Protein AF-A0A6L4A8F1-F1 (afdb_monomer_lite)

Secondary structure (DSSP, 8-state):
--HHHHHHHHHHHHHHHTTT--HHHHHHT-GGGHHHHHHHHHHHHHHHHHS-GGGSPPHHHHHHHHHHHHHHHS----------TTHHHHHHHHHHHHHHHHHHHTTS----------------------PPP-PPPP------------PPP-----PPP-----------

Sequence (172 aa):
MNPVDLEIQLEACLRRLAKGATLEECLAAYPHNRAALEPLLRTALELSAAVPPSSLPTPEQIARMQTKVINGLAPQSKILRFPNRTVMRFGLMAAGMMLILGGYVVLTGGQDDPDQHGEAAISTATHATTEGVTSPAPTIVAIVPTQTATAIPSATATLRPSEAASPVPSVT

Radius of gyration: 41.49 Å; chains: 1; bounding box: 110×86×72 Å

Foldseek 3Di:
DDPVVLVVLLVVLVVVVVVVDDPVRSCVVPVPCNVVNVVVVVVVVVVVVVDPPVPDDDPVRVVVVVVCVVVVPPPPPPVVCPVCPPVVVVVVVVVVVCCVVVVVPVVDDDDDDDDDDDDDDDDDDDDDDDDDDDDDDDDDDDDDDDDDDDDDDDDDDDDDDDDDDDDDDDDD

Structure (mmCIF, N/CA/C/O backbone):
data_AF-A0A6L4A8F1-F1
#
_entry.id   AF-A0A6L4A8F1-F1
#
loop_
_atom_site.group_PDB
_atom_site.id
_atom_site.type_symbol
_atom_site.label_atom_id
_atom_site.label_alt_id
_atom_site.label_comp_id
_atom_site.label_asym_id
_atom_site.label_entity_id
_atom_site.label_seq_id
_atom_site.pdbx_PDB_ins_code
_atom_site.Cartn_x
_atom_site.Cartn_y
_atom_site.Cartn_z
_atom_site.occupancy
_atom_site.B_iso_or_equiv
_atom_site.auth_seq_id
_atom_site.auth_comp_id
_atom_site.auth_asym_id
_atom_site.auth_atom_id
_atom_site.pdbx_PDB_model_num
ATOM 1 N N . MET A 1 1 ? 18.987 -2.943 -12.438 1.00 63.56 1 MET A N 1
ATOM 2 C CA . MET A 1 1 ? 17.578 -2.728 -12.050 1.00 63.56 1 MET A CA 1
ATOM 3 C C . MET A 1 1 ? 17.595 -1.848 -10.814 1.00 63.56 1 MET A C 1
ATOM 5 O O . MET A 1 1 ? 18.149 -2.299 -9.818 1.00 63.56 1 MET A O 1
ATOM 9 N N . ASN A 1 2 ? 17.110 -0.605 -10.870 1.00 85.00 2 ASN A N 1
ATOM 10 C CA . ASN A 1 2 ? 17.091 0.226 -9.664 1.00 85.00 2 ASN A CA 1
ATOM 11 C C . ASN A 1 2 ? 15.909 -0.192 -8.780 1.00 85.00 2 ASN A C 1
ATOM 13 O O . ASN A 1 2 ? 14.799 -0.329 -9.298 1.00 85.00 2 ASN A O 1
ATOM 17 N N . PRO A 1 3 ? 16.111 -0.373 -7.466 1.00 85.25 3 PRO A N 1
ATOM 18 C CA . PRO A 1 3 ? 15.030 -0.744 -6.553 1.00 85.25 3 PRO A CA 1
ATOM 19 C C . PRO A 1 3 ? 13.934 0.331 -6.491 1.00 85.25 3 PRO A C 1
ATOM 21 O O . PRO A 1 3 ? 12.753 0.003 -6.444 1.00 85.25 3 PRO A O 1
ATOM 24 N N . VAL A 1 4 ? 14.320 1.605 -6.606 1.00 91.31 4 VAL A N 1
ATOM 25 C CA . VAL A 1 4 ? 13.405 2.758 -6.574 1.00 91.31 4 VAL A CA 1
ATOM 26 C C . VAL A 1 4 ? 12.406 2.734 -7.739 1.00 91.31 4 VAL A C 1
ATOM 28 O O . VAL A 1 4 ? 11.226 3.024 -7.554 1.00 91.31 4 VAL A O 1
ATOM 31 N N . ASP A 1 5 ? 12.842 2.325 -8.936 1.00 94.31 5 ASP A N 1
ATOM 32 C CA . ASP A 1 5 ? 11.966 2.262 -10.113 1.00 94.31 5 ASP A CA 1
ATOM 33 C C . ASP A 1 5 ? 10.876 1.190 -9.952 1.00 94.31 5 ASP A C 1
ATOM 35 O O . ASP A 1 5 ? 9.748 1.373 -10.413 1.00 94.31 5 ASP A O 1
ATOM 39 N N . LEU A 1 6 ? 11.193 0.072 -9.288 1.00 95.44 6 LEU A N 1
ATOM 40 C CA . LEU A 1 6 ? 10.240 -1.012 -9.047 1.00 95.44 6 LEU A CA 1
ATOM 41 C C . LEU A 1 6 ? 9.131 -0.577 -8.082 1.00 95.44 6 LEU A C 1
ATOM 43 O O . LEU A 1 6 ? 7.960 -0.852 -8.339 1.00 95.44 6 LEU A O 1
ATOM 47 N N . GLU A 1 7 ? 9.488 0.120 -7.001 1.00 95.25 7 GLU A N 1
ATOM 48 C CA . GLU A 1 7 ? 8.536 0.612 -5.998 1.00 95.25 7 GLU A CA 1
ATOM 49 C C . GLU A 1 7 ? 7.546 1.616 -6.600 1.00 95.25 7 GLU A C 1
ATOM 51 O O . GLU A 1 7 ? 6.335 1.479 -6.416 1.00 95.25 7 GLU A O 1
ATOM 56 N N . ILE A 1 8 ? 8.039 2.567 -7.402 1.00 96.69 8 ILE A N 1
ATOM 57 C CA . ILE A 1 8 ? 7.196 3.560 -8.086 1.00 96.69 8 ILE A CA 1
ATOM 58 C C . ILE A 1 8 ? 6.208 2.872 -9.041 1.00 96.69 8 ILE A C 1
ATOM 60 O O . ILE A 1 8 ? 5.030 3.236 -9.102 1.00 96.69 8 ILE A O 1
ATOM 64 N N . GLN A 1 9 ? 6.662 1.860 -9.786 1.00 96.81 9 GLN A N 1
ATOM 65 C CA . GLN A 1 9 ? 5.806 1.110 -10.711 1.00 96.81 9 GLN A CA 1
ATOM 66 C C . GLN A 1 9 ? 4.777 0.243 -9.985 1.00 96.81 9 GLN A C 1
ATOM 68 O O . GLN A 1 9 ? 3.626 0.169 -10.423 1.00 96.81 9 GLN A O 1
ATOM 73 N N . LEU A 1 10 ? 5.163 -0.379 -8.868 1.00 97.12 10 LEU A N 1
ATOM 74 C CA . LEU A 1 10 ? 4.257 -1.137 -8.011 1.00 97.12 10 LEU A CA 1
ATOM 75 C C . LEU A 1 10 ? 3.142 -0.233 -7.479 1.00 97.12 10 LEU A C 1
ATOM 77 O O . LEU A 1 10 ? 1.964 -0.564 -7.614 1.00 97.12 10 LEU A O 1
ATOM 81 N N . GLU A 1 11 ? 3.494 0.935 -6.940 1.00 97.06 11 GLU A N 1
ATOM 82 C CA . GLU A 1 11 ? 2.518 1.896 -6.431 1.00 97.06 11 GLU A CA 1
ATOM 83 C C . GLU A 1 11 ? 1.575 2.388 -7.541 1.00 97.06 11 GLU A C 1
ATOM 85 O O . GLU A 1 11 ? 0.353 2.435 -7.360 1.00 97.06 11 GLU A O 1
ATOM 90 N N . ALA A 1 12 ? 2.116 2.697 -8.723 1.00 97.62 12 ALA A N 1
ATOM 91 C CA . ALA A 1 12 ? 1.316 3.085 -9.880 1.00 97.62 12 ALA A CA 1
ATOM 92 C C . ALA A 1 12 ? 0.329 1.980 -10.302 1.00 97.62 12 ALA A C 1
ATOM 94 O O . ALA A 1 12 ? -0.836 2.281 -10.587 1.00 97.62 12 ALA A O 1
ATOM 95 N N . CYS A 1 13 ? 0.758 0.712 -10.297 1.00 97.88 13 CYS A N 1
ATOM 96 C CA . CYS A 1 13 ? -0.102 -0.437 -10.587 1.00 97.88 13 CYS A CA 1
ATOM 97 C C . CYS A 1 13 ? -1.208 -0.605 -9.538 1.00 97.88 13 CYS A C 1
ATOM 99 O O . CYS A 1 13 ? -2.374 -0.750 -9.903 1.00 97.88 13 CYS A O 1
ATOM 101 N N . LEU A 1 14 ? -0.881 -0.517 -8.244 1.00 96.81 14 LEU A N 1
ATOM 102 C CA . LEU A 1 14 ? -1.861 -0.621 -7.157 1.00 96.81 14 LEU A CA 1
ATOM 103 C C . LEU A 1 14 ? -2.933 0.477 -7.247 1.00 96.81 14 LEU A C 1
ATOM 105 O O . LEU A 1 14 ? -4.122 0.191 -7.104 1.00 96.81 14 LEU A O 1
ATOM 109 N N . ARG A 1 15 ? -2.551 1.722 -7.573 1.00 96.94 15 ARG A N 1
ATOM 110 C CA . ARG A 1 15 ? -3.519 2.815 -7.790 1.00 96.94 15 ARG A CA 1
ATOM 111 C C . ARG A 1 15 ? -4.444 2.569 -8.983 1.00 96.94 15 ARG A C 1
ATOM 113 O O . ARG A 1 15 ? -5.580 3.035 -8.960 1.00 96.94 15 ARG A O 1
ATOM 120 N N . ARG A 1 16 ? -3.975 1.901 -10.041 1.00 97.12 16 ARG A N 1
ATOM 121 C CA . ARG A 1 16 ? -4.805 1.548 -11.207 1.00 97.12 16 ARG A CA 1
ATOM 122 C C . ARG A 1 16 ? -5.750 0.392 -10.890 1.00 97.12 16 ARG A C 1
ATOM 124 O O . ARG A 1 16 ? -6.930 0.498 -11.207 1.00 97.12 16 ARG A O 1
ATOM 131 N N . LEU A 1 17 ? -5.268 -0.646 -10.207 1.00 96.81 17 LEU A N 1
ATOM 132 C CA . LEU A 1 17 ? -6.102 -1.753 -9.722 1.00 96.81 17 LEU A CA 1
ATOM 133 C C . LEU A 1 17 ? -7.236 -1.236 -8.823 1.00 96.81 17 LEU A C 1
ATOM 135 O O . LEU A 1 17 ? -8.391 -1.601 -9.014 1.00 96.81 17 LEU A O 1
ATOM 139 N N . ALA A 1 18 ? -6.941 -0.288 -7.927 1.00 94.12 18 ALA A N 1
ATOM 140 C CA . ALA A 1 18 ? -7.953 0.369 -7.094 1.00 94.12 18 ALA A CA 1
ATOM 141 C C . ALA A 1 18 ? -9.007 1.164 -7.897 1.00 94.12 18 ALA A C 1
ATOM 143 O O . ALA A 1 18 ? -10.102 1.410 -7.399 1.00 94.12 18 ALA A O 1
ATOM 144 N N . LYS A 1 19 ? -8.695 1.564 -9.138 1.00 96.94 19 LYS A N 1
ATOM 145 C CA . LYS A 1 19 ? -9.625 2.216 -10.078 1.00 96.94 19 LYS A CA 1
ATOM 146 C C . LYS A 1 19 ? -10.375 1.222 -10.977 1.00 96.94 19 LYS A C 1
ATOM 148 O O . LYS A 1 19 ? -11.150 1.662 -11.820 1.00 96.94 19 LYS A O 1
ATOM 153 N N . GLY A 1 20 ? -10.151 -0.083 -10.814 1.00 96.94 20 GLY A N 1
ATOM 154 C CA . GLY A 1 20 ? -10.794 -1.140 -11.597 1.00 96.94 20 GLY A CA 1
ATOM 155 C C . GLY A 1 20 ? -10.002 -1.632 -12.812 1.00 96.94 20 GLY A C 1
ATOM 156 O O . GLY A 1 20 ? -10.562 -2.368 -13.619 1.00 96.94 20 GLY A O 1
ATOM 157 N N . ALA A 1 21 ? -8.727 -1.253 -12.962 1.00 97.75 21 ALA A N 1
ATOM 158 C CA . ALA A 1 21 ? -7.858 -1.868 -13.970 1.00 97.75 21 ALA A CA 1
ATOM 159 C C . ALA A 1 21 ? -7.598 -3.349 -13.648 1.00 97.75 21 ALA A C 1
ATOM 161 O O . ALA A 1 21 ? -7.687 -3.762 -12.489 1.00 97.75 21 ALA A O 1
ATOM 162 N N . THR A 1 22 ? -7.228 -4.139 -14.656 1.00 97.81 22 THR A N 1
ATOM 163 C CA . THR A 1 22 ? -6.839 -5.544 -14.461 1.00 97.81 22 THR A CA 1
ATOM 164 C C . THR A 1 22 ? -5.342 -5.691 -14.190 1.00 97.81 22 THR A C 1
ATOM 166 O O . THR A 1 22 ? -4.532 -4.804 -14.487 1.00 97.81 22 THR A O 1
ATOM 169 N N . LEU A 1 23 ? -4.952 -6.834 -13.617 1.00 97.56 23 LEU A N 1
ATOM 170 C CA . LEU A 1 23 ? -3.549 -7.161 -13.359 1.00 97.56 23 LEU A CA 1
ATOM 171 C C . LEU A 1 23 ? -2.741 -7.174 -14.665 1.00 97.56 23 LEU A C 1
ATOM 173 O O . LEU A 1 23 ? -1.642 -6.625 -14.731 1.00 97.56 23 LEU A O 1
ATOM 177 N N . GLU A 1 24 ? -3.305 -7.756 -15.718 1.00 97.94 24 GLU A N 1
ATOM 178 C CA . GLU A 1 24 ? -2.688 -7.887 -17.034 1.00 97.94 24 GLU A CA 1
ATOM 179 C C . GLU A 1 24 ? -2.475 -6.527 -17.700 1.00 97.94 24 GLU A C 1
ATOM 181 O O . GLU A 1 24 ? -1.421 -6.308 -18.297 1.00 97.94 24 GLU A O 1
ATOM 186 N N . GLU A 1 25 ? -3.431 -5.605 -17.562 1.00 97.69 25 GLU A N 1
ATOM 187 C CA . GLU A 1 25 ? -3.335 -4.238 -18.082 1.00 97.69 25 GLU A CA 1
ATOM 188 C C . GLU A 1 25 ? -2.225 -3.445 -17.376 1.00 97.69 25 GLU A C 1
ATOM 190 O O . GLU A 1 25 ? -1.434 -2.750 -18.019 1.00 97.69 25 GLU A O 1
ATOM 195 N N . CYS A 1 26 ? -2.095 -3.609 -16.056 1.00 97.19 26 CYS A N 1
ATOM 196 C CA . CYS A 1 26 ? -0.987 -3.043 -15.290 1.00 97.19 26 CYS A CA 1
ATOM 197 C C . CYS A 1 26 ? 0.370 -3.617 -15.726 1.00 97.19 26 CYS A C 1
ATOM 199 O O . CYS A 1 26 ? 1.307 -2.859 -15.976 1.00 97.19 26 CYS A O 1
ATOM 201 N N . LEU A 1 27 ? 0.481 -4.940 -15.872 1.00 97.62 27 LEU A N 1
ATOM 202 C CA . LEU A 1 27 ? 1.728 -5.592 -16.284 1.00 97.62 27 LEU A CA 1
ATOM 203 C C . LEU A 1 27 ? 2.103 -5.300 -17.745 1.00 97.62 27 LEU A C 1
ATOM 205 O O . LEU A 1 27 ? 3.288 -5.288 -18.078 1.00 97.62 27 LEU A O 1
ATOM 209 N N . ALA A 1 28 ? 1.126 -5.040 -18.617 1.00 97.81 28 ALA A N 1
ATOM 210 C CA . ALA A 1 28 ? 1.369 -4.624 -19.998 1.00 97.81 28 ALA A CA 1
ATOM 211 C C . ALA A 1 28 ? 2.042 -3.243 -20.086 1.00 97.81 28 ALA A C 1
ATOM 213 O O . ALA A 1 28 ? 2.812 -2.999 -21.014 1.00 97.81 28 ALA A O 1
ATOM 214 N N . ALA A 1 29 ? 1.810 -2.361 -19.107 1.00 97.00 29 ALA A N 1
ATOM 215 C CA . ALA A 1 29 ? 2.458 -1.051 -19.043 1.00 97.00 29 ALA A CA 1
ATOM 216 C C . ALA A 1 29 ? 3.946 -1.119 -18.642 1.00 97.00 29 ALA A C 1
ATOM 218 O O . ALA A 1 29 ? 4.689 -0.178 -18.916 1.00 97.00 29 ALA A O 1
ATOM 219 N N . TYR A 1 30 ? 4.390 -2.222 -18.025 1.00 96.69 30 TYR A N 1
ATOM 220 C CA . TYR A 1 30 ? 5.753 -2.390 -17.505 1.00 96.69 30 TYR A CA 1
ATOM 221 C C . TYR A 1 30 ? 6.364 -3.747 -17.906 1.00 96.69 30 TYR A C 1
ATOM 223 O O . TYR A 1 30 ? 6.691 -4.566 -17.041 1.00 96.69 30 TYR A O 1
ATOM 231 N N . PRO A 1 31 ? 6.573 -4.009 -19.213 1.00 95.69 31 PRO A N 1
ATOM 232 C CA . PRO A 1 31 ? 6.998 -5.324 -19.700 1.00 95.69 31 PRO A CA 1
ATOM 233 C C . PRO A 1 31 ? 8.370 -5.751 -19.161 1.00 95.69 31 PRO A C 1
ATOM 235 O O . PRO A 1 31 ? 8.570 -6.925 -18.862 1.00 95.69 31 PRO A O 1
ATOM 238 N N . HIS A 1 32 ? 9.294 -4.804 -18.967 1.00 95.94 32 HIS A N 1
ATOM 239 C CA . HIS A 1 32 ? 10.634 -5.087 -18.442 1.00 95.94 32 HIS A CA 1
ATOM 240 C C . HIS A 1 32 ? 10.599 -5.594 -16.986 1.00 95.94 32 HIS A C 1
ATOM 242 O O . HIS A 1 32 ? 11.432 -6.407 -16.586 1.00 95.94 32 HIS A O 1
ATOM 248 N N . ASN A 1 33 ? 9.625 -5.150 -16.188 1.00 96.00 33 ASN A N 1
ATOM 249 C CA . ASN A 1 33 ? 9.560 -5.445 -14.754 1.00 96.00 33 ASN A CA 1
ATOM 250 C C . ASN A 1 33 ? 8.467 -6.459 -14.407 1.00 96.00 33 ASN A C 1
ATOM 252 O O . ASN A 1 33 ? 8.240 -6.743 -13.231 1.00 96.00 33 ASN A O 1
ATOM 256 N N . ARG A 1 34 ? 7.822 -7.052 -15.419 1.00 96.62 34 ARG A N 1
ATOM 257 C CA . ARG A 1 34 ? 6.697 -7.977 -15.258 1.00 96.62 34 ARG A CA 1
ATOM 258 C C . ARG A 1 34 ? 7.010 -9.133 -14.309 1.00 96.62 34 ARG A C 1
ATOM 260 O O . ARG A 1 34 ? 6.249 -9.369 -13.381 1.00 96.62 34 ARG A O 1
ATOM 267 N N . ALA A 1 35 ? 8.152 -9.794 -14.503 1.00 97.06 35 ALA A N 1
ATOM 268 C CA . ALA A 1 35 ? 8.557 -10.943 -13.690 1.00 97.06 35 ALA A CA 1
ATOM 269 C C . ALA A 1 35 ? 8.740 -10.600 -12.199 1.00 97.06 35 ALA A C 1
ATOM 271 O O . ALA A 1 35 ? 8.528 -11.454 -11.343 1.00 97.06 35 ALA A O 1
ATOM 272 N N . ALA A 1 36 ? 9.115 -9.355 -11.886 1.00 96.44 36 ALA A N 1
ATOM 273 C CA . ALA A 1 36 ? 9.276 -8.886 -10.512 1.00 96.44 36 ALA A CA 1
ATOM 274 C C . ALA A 1 36 ? 7.957 -8.360 -9.915 1.00 96.44 36 ALA A C 1
ATOM 276 O O . ALA A 1 36 ? 7.676 -8.595 -8.743 1.00 96.44 36 ALA A O 1
ATOM 277 N N . LEU A 1 37 ? 7.138 -7.663 -10.711 1.00 97.31 37 LEU A N 1
ATOM 278 C CA . LEU A 1 37 ? 5.882 -7.054 -10.260 1.00 97.31 37 LEU A CA 1
ATOM 279 C C . LEU A 1 37 ? 4.749 -8.066 -10.079 1.00 97.31 37 LEU A C 1
ATOM 281 O O . LEU A 1 37 ? 3.944 -7.913 -9.165 1.00 97.31 37 LEU A O 1
ATOM 285 N N . GLU A 1 38 ? 4.673 -9.093 -10.924 1.00 97.75 38 GLU A N 1
ATOM 286 C CA . GLU A 1 38 ? 3.595 -10.086 -10.901 1.00 97.75 38 GLU A CA 1
ATOM 287 C C . GLU A 1 38 ? 3.397 -10.762 -9.527 1.00 97.75 38 GLU A C 1
ATOM 289 O O . GLU A 1 38 ? 2.277 -10.703 -9.010 1.00 97.75 38 GLU A O 1
ATOM 294 N N . PRO A 1 39 ? 4.427 -11.345 -8.873 1.00 97.81 39 PRO A N 1
ATOM 295 C CA . PRO A 1 39 ? 4.241 -11.982 -7.566 1.00 97.81 39 PRO A CA 1
ATOM 296 C C . PRO A 1 39 ? 3.866 -10.980 -6.466 1.00 97.81 39 PRO A C 1
ATOM 298 O O . PRO A 1 39 ? 3.054 -11.298 -5.595 1.00 97.81 39 PRO A O 1
ATOM 301 N N . LEU A 1 40 ? 4.407 -9.758 -6.518 1.00 97.44 40 LEU A N 1
ATOM 302 C CA . LEU A 1 40 ? 4.095 -8.705 -5.549 1.00 97.44 40 LEU A CA 1
ATOM 303 C C . LEU A 1 40 ? 2.632 -8.269 -5.662 1.00 97.44 40 LEU A C 1
ATOM 305 O O . LEU A 1 40 ? 1.930 -8.183 -4.655 1.00 97.44 40 LEU A O 1
ATOM 309 N N . LEU A 1 41 ? 2.153 -8.050 -6.887 1.00 97.38 41 LEU A N 1
ATOM 310 C CA . LEU A 1 41 ? 0.770 -7.658 -7.142 1.00 97.38 41 LEU A CA 1
ATOM 311 C C . LEU A 1 41 ? -0.212 -8.778 -6.792 1.00 97.38 41 LEU A C 1
ATOM 313 O O . LEU A 1 41 ? -1.250 -8.502 -6.197 1.00 97.38 41 LEU A O 1
ATOM 317 N N . ARG A 1 42 ? 0.120 -10.039 -7.093 1.00 97.62 42 ARG A N 1
ATOM 318 C CA . ARG A 1 42 ? -0.708 -11.193 -6.712 1.00 97.62 42 ARG A CA 1
ATOM 319 C C . ARG A 1 42 ? -0.853 -11.305 -5.195 1.00 97.62 42 ARG A C 1
ATOM 321 O O . ARG A 1 42 ? -1.967 -11.425 -4.702 1.00 97.62 42 ARG A O 1
ATOM 328 N N . THR A 1 43 ? 0.254 -11.164 -4.468 1.00 97.25 43 THR A N 1
ATOM 329 C CA . THR A 1 43 ? 0.258 -11.176 -2.997 1.00 97.25 43 THR A CA 1
ATOM 330 C C . THR A 1 43 ? -0.565 -10.020 -2.428 1.00 97.25 43 THR A C 1
ATOM 332 O O . THR A 1 43 ? -1.350 -10.208 -1.502 1.00 97.25 43 THR A O 1
ATOM 335 N N . ALA A 1 44 ? -0.430 -8.819 -3.000 1.00 95.19 44 ALA A N 1
ATOM 336 C CA . ALA A 1 44 ? -1.222 -7.663 -2.592 1.00 95.19 44 ALA A CA 1
ATOM 337 C C . ALA A 1 44 ? -2.727 -7.879 -2.834 1.00 95.19 44 ALA A C 1
ATOM 339 O O . ALA A 1 44 ? -3.536 -7.520 -1.980 1.00 95.19 44 ALA A O 1
ATOM 340 N N . LEU A 1 45 ? -3.104 -8.496 -3.960 1.00 95.00 45 LEU A N 1
ATOM 341 C CA . LEU A 1 45 ? -4.494 -8.832 -4.272 1.00 95.00 45 LEU A CA 1
ATOM 342 C C . LEU A 1 45 ? -5.056 -9.889 -3.315 1.00 95.00 45 LEU A C 1
ATOM 344 O O . LEU A 1 45 ? -6.140 -9.690 -2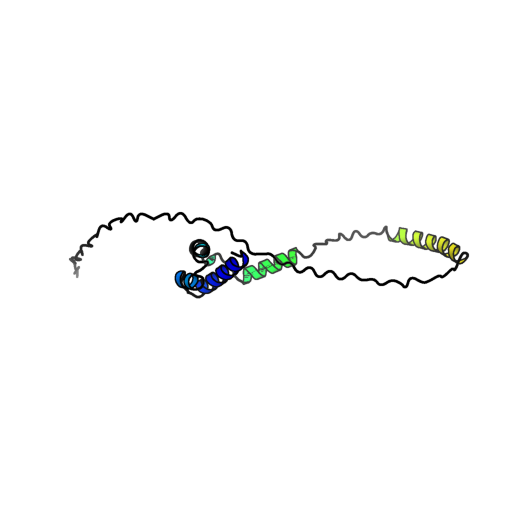.771 1.00 95.00 45 LEU A O 1
ATOM 348 N N . GLU A 1 46 ? -4.313 -10.963 -3.050 1.00 96.00 46 GLU A N 1
ATOM 349 C CA . GLU A 1 46 ? -4.697 -11.991 -2.074 1.00 96.00 46 GLU A CA 1
ATOM 350 C C . GLU A 1 46 ? -4.886 -11.394 -0.675 1.00 96.00 46 GLU A C 1
ATOM 352 O O . GLU A 1 46 ? -5.899 -11.647 -0.022 1.00 96.00 46 GLU A O 1
ATOM 357 N N . LEU A 1 47 ? -3.965 -10.528 -0.242 1.00 94.12 47 LEU A N 1
ATOM 358 C CA . LEU A 1 47 ? -4.076 -9.828 1.035 1.00 94.12 47 LEU A CA 1
ATOM 359 C C . LEU A 1 47 ? -5.289 -8.890 1.062 1.00 94.12 47 LEU A C 1
ATOM 361 O O . LEU A 1 47 ? -6.015 -8.854 2.052 1.00 94.12 47 LEU A O 1
ATOM 365 N N . SER A 1 48 ? -5.548 -8.163 -0.027 1.00 90.44 48 SER A N 1
ATOM 366 C CA . SER A 1 48 ? -6.709 -7.271 -0.126 1.00 90.44 48 SER A CA 1
ATOM 367 C C . SER A 1 48 ? -8.042 -8.023 -0.106 1.00 90.44 48 SER A C 1
ATOM 369 O O . SER A 1 48 ? -9.018 -7.510 0.429 1.00 90.44 48 SER A O 1
ATOM 371 N N . ALA A 1 49 ? -8.078 -9.247 -0.640 1.00 90.44 49 ALA A N 1
ATOM 372 C CA . ALA A 1 49 ? -9.254 -10.107 -0.601 1.00 90.44 49 ALA A CA 1
ATOM 373 C C . ALA A 1 49 ? -9.458 -10.744 0.784 1.00 90.44 49 ALA A C 1
ATOM 375 O O . ALA A 1 49 ? -10.594 -10.965 1.200 1.00 90.44 49 ALA A O 1
ATOM 376 N N . ALA A 1 50 ? -8.369 -11.031 1.503 1.00 92.50 50 ALA A N 1
ATOM 377 C CA . ALA A 1 50 ? -8.411 -11.594 2.850 1.00 92.50 50 ALA A CA 1
ATOM 378 C C . ALA A 1 50 ? -8.793 -10.562 3.925 1.00 92.50 50 ALA A C 1
ATOM 380 O O . ALA A 1 50 ? -9.372 -10.926 4.950 1.00 92.50 50 ALA A O 1
ATOM 381 N N . VAL A 1 51 ? -8.469 -9.282 3.716 1.00 89.81 51 VAL A N 1
ATOM 382 C CA . VAL A 1 51 ? -8.783 -8.203 4.658 1.00 89.81 51 VAL A CA 1
ATOM 383 C C . VAL A 1 51 ? -10.190 -7.667 4.371 1.00 89.81 51 VAL A C 1
ATOM 385 O O . VAL A 1 51 ? -10.409 -7.044 3.332 1.00 89.81 51 VAL A O 1
ATOM 388 N N . PRO A 1 52 ? -11.167 -7.861 5.274 1.00 81.81 52 PRO A N 1
ATOM 389 C CA . PRO A 1 52 ? -12.505 -7.334 5.063 1.00 81.81 52 PRO A CA 1
ATOM 390 C C . PRO A 1 52 ? -12.474 -5.795 5.039 1.00 81.81 52 PRO A C 1
ATOM 392 O O . PRO A 1 52 ? -11.797 -5.175 5.861 1.00 81.81 52 PRO A O 1
ATOM 395 N N . PRO A 1 53 ? -13.261 -5.136 4.171 1.00 73.94 53 PRO A N 1
ATOM 396 C CA . PRO A 1 53 ? -13.271 -3.673 4.069 1.00 73.94 53 PRO A CA 1
ATOM 397 C C . PRO A 1 53 ? -13.692 -2.980 5.378 1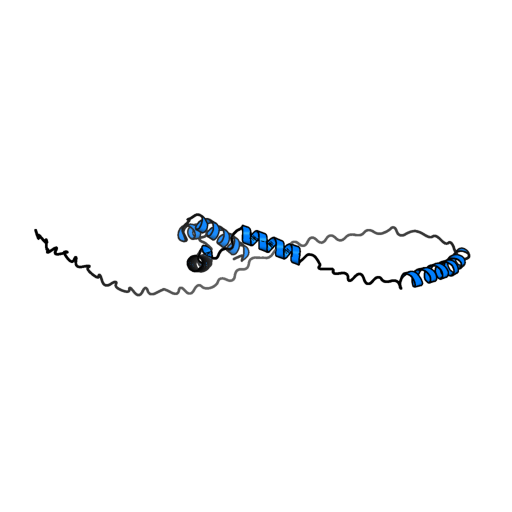.00 73.94 53 PRO A C 1
ATOM 399 O O . PRO A 1 53 ? -13.388 -1.810 5.592 1.00 73.94 53 PRO A O 1
ATOM 402 N N . SER A 1 54 ? -14.353 -3.704 6.285 1.00 72.75 54 SER A N 1
ATOM 403 C CA . SER A 1 54 ? -14.791 -3.215 7.592 1.00 72.75 54 SER A CA 1
ATOM 404 C C . SER A 1 54 ? -13.676 -3.070 8.633 1.00 72.75 54 SER A C 1
ATOM 406 O O . SER A 1 54 ? -13.934 -2.507 9.694 1.00 72.75 54 SER A O 1
ATOM 408 N N . SER A 1 55 ? -12.464 -3.582 8.387 1.00 73.75 55 SER A N 1
ATOM 409 C CA . SER A 1 55 ? -11.338 -3.435 9.324 1.00 73.75 55 SER A CA 1
ATOM 410 C C . SER A 1 55 ? -10.477 -2.199 9.067 1.00 73.75 55 SER A C 1
ATOM 412 O O . SER A 1 55 ? -9.548 -1.940 9.832 1.00 73.75 55 SER A O 1
ATOM 414 N N . LEU A 1 56 ? -10.757 -1.430 8.010 1.00 79.44 56 LEU A N 1
ATOM 415 C CA . LEU A 1 56 ? -10.079 -0.158 7.791 1.00 79.44 56 LEU A CA 1
ATOM 416 C C . LEU A 1 56 ? -10.615 0.881 8.787 1.00 79.44 56 LEU A C 1
ATOM 418 O O . LEU A 1 56 ? -11.831 1.082 8.863 1.00 79.44 56 LEU A O 1
ATOM 422 N N .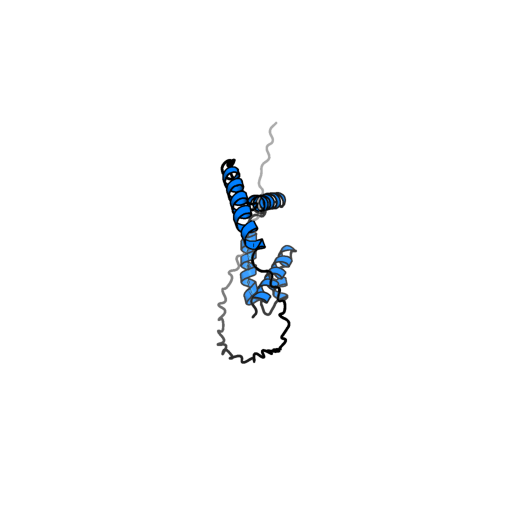 PRO A 1 57 ? -9.737 1.541 9.565 1.00 80.38 57 PRO A N 1
ATOM 423 C CA . PRO A 1 57 ? -10.170 2.561 10.501 1.00 80.38 57 PRO A CA 1
ATOM 424 C C . PRO A 1 57 ? -10.863 3.682 9.735 1.00 80.38 57 PRO A C 1
ATOM 426 O O . PRO A 1 57 ? -10.383 4.139 8.693 1.00 80.38 57 PRO A O 1
ATOM 429 N N . THR A 1 58 ? -12.000 4.137 10.252 1.00 86.19 58 THR A N 1
ATOM 430 C CA . THR A 1 58 ? -12.713 5.254 9.633 1.00 86.19 58 THR A CA 1
ATOM 431 C C . THR A 1 58 ? -11.816 6.499 9.637 1.00 86.19 58 THR A C 1
ATOM 433 O O . THR A 1 58 ? -10.985 6.655 10.539 1.00 86.19 58 THR A O 1
ATOM 436 N N . PRO A 1 59 ? -11.963 7.428 8.675 1.00 84.06 59 PRO A N 1
ATOM 437 C CA . PRO A 1 59 ? -11.168 8.659 8.665 1.00 84.06 59 PRO A CA 1
ATOM 438 C C . PRO A 1 59 ? -11.288 9.438 9.986 1.00 84.06 59 PRO A C 1
ATOM 440 O O . PRO A 1 59 ? -10.313 10.026 10.452 1.00 84.06 59 PRO A O 1
ATOM 443 N N . GLU A 1 60 ? -12.442 9.360 10.658 1.00 88.56 60 GLU A N 1
ATOM 444 C CA . GLU A 1 60 ? -12.615 9.907 12.006 1.00 88.56 60 GLU A CA 1
ATOM 445 C C . GLU A 1 60 ? -11.728 9.229 13.059 1.00 88.56 60 GLU A C 1
ATOM 447 O O . GLU A 1 60 ? -11.180 9.901 13.933 1.00 88.56 60 GLU A O 1
ATOM 452 N N . GLN A 1 61 ? -11.579 7.903 13.008 1.00 88.88 61 GLN A N 1
ATOM 453 C CA . GLN A 1 61 ? -10.704 7.171 13.924 1.00 88.88 61 GLN A CA 1
ATOM 454 C C . GLN A 1 61 ? -9.238 7.526 13.685 1.00 88.88 61 GLN A C 1
ATOM 456 O O . GLN A 1 61 ? -8.512 7.746 14.654 1.00 88.88 61 GLN A O 1
ATOM 461 N N . ILE A 1 62 ? -8.824 7.656 12.422 1.00 89.62 62 ILE A N 1
ATOM 462 C CA . ILE A 1 62 ? -7.466 8.083 12.064 1.00 89.62 62 ILE A CA 1
ATOM 463 C C . ILE A 1 62 ? -7.189 9.481 12.628 1.00 89.62 62 ILE A C 1
ATOM 465 O O . ILE A 1 62 ? -6.183 9.671 13.313 1.00 89.62 62 ILE A O 1
ATOM 469 N N . ALA A 1 63 ? -8.107 10.435 12.434 1.00 87.75 63 ALA A N 1
ATOM 470 C CA . ALA A 1 63 ? -7.975 11.786 12.978 1.00 87.75 63 ALA A CA 1
ATOM 471 C C . ALA A 1 63 ? -7.862 11.776 14.514 1.00 87.75 63 ALA A C 1
ATOM 473 O O . ALA A 1 63 ? -6.964 12.401 15.081 1.00 87.75 63 ALA A O 1
ATOM 474 N N . ARG A 1 64 ? -8.705 10.992 15.205 1.00 87.44 64 ARG A N 1
ATOM 475 C CA . ARG A 1 64 ? -8.645 10.841 16.671 1.00 87.44 64 ARG A CA 1
ATOM 476 C C . ARG A 1 64 ? -7.324 10.232 17.144 1.00 87.44 64 ARG A C 1
ATOM 478 O O . ARG A 1 64 ? -6.817 10.629 18.194 1.00 87.44 64 ARG A O 1
ATOM 485 N N . MET A 1 65 ? -6.768 9.269 16.408 1.00 88.12 65 MET A N 1
ATOM 486 C CA . MET A 1 65 ? -5.470 8.674 16.734 1.00 88.12 65 MET A CA 1
ATOM 487 C C . MET A 1 65 ? -4.329 9.670 16.516 1.00 88.12 65 MET A C 1
ATOM 489 O O . MET A 1 65 ? -3.489 9.814 17.401 1.00 88.12 65 MET A O 1
ATOM 493 N N . GLN A 1 66 ? -4.334 10.421 15.411 1.00 8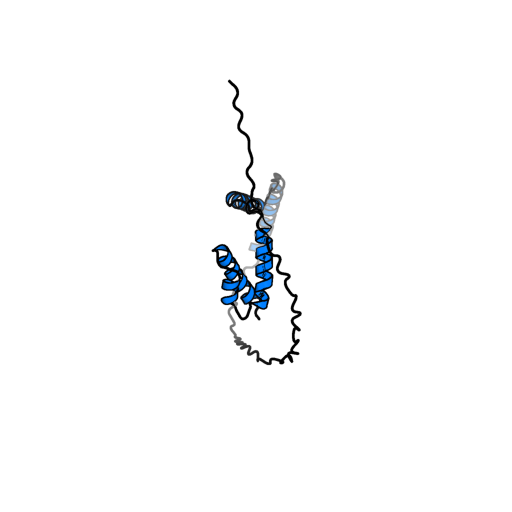9.94 66 GLN A N 1
ATOM 494 C CA . GLN A 1 66 ? -3.327 11.452 15.144 1.00 89.94 66 GLN A CA 1
ATOM 495 C C . GLN A 1 66 ? -3.304 12.527 16.234 1.00 89.94 66 GLN A C 1
ATOM 497 O O . GLN A 1 66 ? -2.233 12.860 16.739 1.00 89.94 66 GLN A O 1
ATOM 502 N N . THR A 1 67 ? -4.470 13.008 16.679 1.00 89.12 67 THR A N 1
ATOM 503 C CA . THR A 1 67 ? -4.548 13.978 17.782 1.00 89.12 67 THR A CA 1
ATOM 504 C C . THR A 1 67 ? -3.960 13.419 19.078 1.00 89.12 67 THR A C 1
ATOM 506 O O . THR A 1 67 ? -3.269 14.137 19.795 1.00 89.12 67 THR A O 1
ATOM 509 N N . LYS A 1 68 ? -4.183 12.133 19.383 1.00 84.25 68 LYS A N 1
ATOM 510 C CA . LYS A 1 68 ? -3.589 11.491 20.567 1.00 84.25 68 LYS A CA 1
ATOM 511 C C . LYS A 1 68 ? -2.073 11.360 20.462 1.00 84.25 68 LYS A C 1
ATOM 513 O O . LYS A 1 68 ? -1.403 11.560 21.467 1.00 84.25 68 LYS A O 1
ATOM 518 N N . VAL A 1 69 ? -1.538 11.051 19.281 1.00 88.12 69 VAL A N 1
ATOM 519 C CA . VAL A 1 69 ? -0.085 10.967 19.064 1.00 88.12 69 VAL A CA 1
ATOM 520 C C . VAL A 1 69 ? 0.556 12.346 19.225 1.00 88.12 69 VAL A C 1
ATOM 522 O O . VAL A 1 69 ? 1.500 12.486 19.995 1.00 88.12 69 VAL A O 1
ATOM 525 N N . ILE A 1 70 ? -0.003 13.381 18.591 1.00 88.38 70 ILE A N 1
ATOM 526 C CA . ILE A 1 70 ? 0.506 14.760 18.683 1.00 88.38 70 ILE A CA 1
ATOM 527 C C . ILE A 1 70 ? 0.429 15.279 20.125 1.00 88.38 70 ILE A C 1
ATOM 529 O O . ILE A 1 70 ? 1.410 15.799 20.652 1.00 88.38 70 ILE A O 1
ATOM 533 N N . ASN A 1 71 ? -0.703 15.078 20.803 1.00 83.81 71 ASN A N 1
ATOM 534 C CA . ASN A 1 71 ? -0.873 15.521 22.188 1.00 83.81 71 ASN A CA 1
ATOM 535 C C . ASN A 1 71 ? -0.089 14.662 23.193 1.00 83.81 71 ASN A C 1
ATOM 537 O O . ASN A 1 71 ? 0.240 15.143 24.272 1.00 83.81 71 ASN A O 1
ATOM 541 N N . GLY A 1 72 ? 0.212 13.405 22.862 1.00 78.12 72 GLY A N 1
ATOM 542 C CA . GLY A 1 72 ? 1.053 12.518 23.669 1.00 78.12 72 GLY A CA 1
ATOM 543 C C . GLY A 1 72 ? 2.547 12.829 23.553 1.00 78.12 72 GLY A C 1
ATOM 544 O O . GLY A 1 72 ? 3.297 12.549 24.483 1.00 78.12 72 GLY A O 1
ATOM 545 N N . LEU A 1 73 ? 2.966 13.439 22.440 1.00 75.69 73 LEU A N 1
ATOM 546 C CA . LEU A 1 73 ? 4.323 13.946 22.221 1.00 75.69 73 LEU A CA 1
ATOM 547 C C . LEU A 1 73 ? 4.542 15.343 22.818 1.00 75.69 73 LEU A C 1
ATOM 549 O O . LEU A 1 73 ? 5.689 15.782 22.921 1.00 75.69 73 LEU A O 1
ATOM 553 N N . ALA A 1 74 ? 3.479 16.042 23.237 1.00 69.31 74 ALA A N 1
ATOM 554 C CA . ALA A 1 74 ? 3.635 17.247 24.039 1.00 69.31 74 ALA A CA 1
ATOM 555 C C . ALA A 1 74 ? 4.370 16.854 25.331 1.00 69.31 74 ALA A C 1
ATOM 557 O O . ALA A 1 74 ? 3.898 15.959 26.043 1.00 69.31 74 ALA A O 1
ATOM 558 N N . PRO A 1 75 ? 5.529 17.466 25.640 1.00 58.00 75 PRO A N 1
ATOM 559 C CA . PRO A 1 75 ? 6.303 17.086 26.805 1.00 58.00 75 PRO A CA 1
ATOM 560 C C . PRO A 1 75 ? 5.398 17.248 28.020 1.00 58.00 75 PRO A C 1
ATOM 562 O O . PRO A 1 75 ? 4.996 18.362 28.357 1.00 58.00 75 PRO A O 1
ATOM 565 N N . GLN A 1 76 ? 5.072 16.136 28.686 1.00 57.81 76 GLN A N 1
ATOM 566 C CA . GLN A 1 76 ? 4.516 16.160 30.034 1.00 57.81 76 GLN A CA 1
ATOM 567 C C . GLN A 1 76 ? 5.607 16.648 30.986 1.00 57.81 76 GLN A C 1
ATOM 569 O O . GLN A 1 76 ? 6.065 15.937 31.878 1.00 57.81 76 GLN A O 1
ATOM 574 N N . SER A 1 77 ? 6.031 17.894 30.817 1.00 59.44 77 SER A N 1
ATOM 575 C CA . SER A 1 77 ? 6.774 18.633 31.808 1.00 59.44 77 SER A CA 1
ATOM 576 C C . SER A 1 77 ? 5.774 19.010 32.900 1.00 59.44 77 SER A C 1
ATOM 578 O O . SER A 1 77 ? 5.424 20.166 33.128 1.00 59.44 77 SER A O 1
ATOM 580 N N . LYS A 1 78 ? 5.326 17.994 33.651 1.00 53.06 78 LYS A N 1
ATOM 581 C CA . LYS A 1 78 ? 4.971 18.178 35.055 1.00 53.06 78 LYS A CA 1
ATOM 582 C C . LYS A 1 78 ? 6.263 18.575 35.763 1.00 53.06 78 LYS A C 1
ATOM 584 O O . LYS A 1 78 ? 6.866 17.788 36.484 1.00 53.06 78 LYS A O 1
ATOM 589 N N . ILE A 1 79 ? 6.716 19.803 35.511 1.00 58.53 79 ILE A N 1
ATOM 590 C CA . ILE A 1 79 ? 7.644 20.502 36.377 1.00 58.53 79 ILE A CA 1
ATOM 591 C C . ILE A 1 79 ? 6.864 20.622 37.673 1.00 58.53 79 ILE A C 1
ATOM 593 O O . ILE A 1 79 ? 5.998 21.485 37.830 1.00 58.53 79 ILE A O 1
ATOM 597 N N . LEU A 1 80 ? 7.117 19.673 38.570 1.00 62.47 80 LEU A N 1
ATOM 598 C CA . LEU A 1 80 ? 6.822 19.794 39.980 1.00 62.47 80 LEU A CA 1
ATOM 599 C C . LEU A 1 80 ? 7.496 21.092 40.423 1.00 62.47 80 LEU A C 1
ATOM 601 O O . LEU A 1 80 ? 8.694 21.133 40.701 1.00 62.47 80 LEU A O 1
ATOM 605 N N . ARG A 1 81 ? 6.723 22.183 40.400 1.00 55.97 81 ARG A N 1
ATOM 606 C CA . ARG A 1 81 ? 7.055 23.458 41.027 1.00 55.97 81 ARG A CA 1
ATOM 607 C C . ARG A 1 81 ? 7.123 23.193 42.524 1.00 55.97 81 ARG A C 1
ATOM 609 O O . ARG A 1 81 ? 6.177 23.459 43.256 1.00 55.97 81 ARG A O 1
ATOM 616 N N . PHE A 1 82 ? 8.244 22.649 42.977 1.00 55.28 82 PHE A N 1
ATOM 617 C CA . PHE A 1 82 ? 8.624 22.780 44.368 1.00 55.28 82 PHE A CA 1
ATOM 618 C C . PHE A 1 82 ? 8.868 24.277 44.603 1.00 55.28 82 PHE A C 1
ATOM 620 O O . PHE A 1 82 ? 9.696 24.867 43.901 1.00 55.28 82 PHE A O 1
ATOM 627 N N . PRO A 1 83 ? 8.131 24.932 45.517 1.00 56.34 83 PRO A N 1
ATOM 628 C CA . PRO A 1 83 ? 8.347 26.337 45.828 1.00 56.34 83 PRO A CA 1
ATOM 629 C C . PRO A 1 83 ? 9.725 26.479 46.483 1.00 56.34 83 PRO A C 1
ATOM 631 O O . PRO A 1 83 ? 9.898 26.260 47.682 1.00 56.34 83 PRO A O 1
ATOM 634 N N .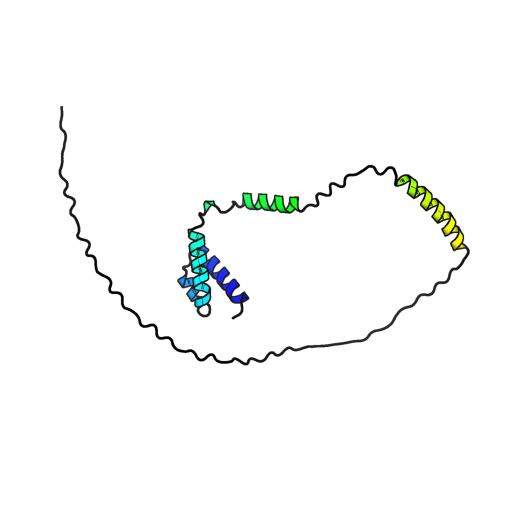 ASN A 1 84 ? 10.738 26.794 45.675 1.00 60.16 84 ASN A N 1
ATOM 635 C CA . ASN A 1 84 ? 12.131 26.841 46.098 1.00 60.16 84 ASN A CA 1
ATOM 636 C C . ASN A 1 84 ? 12.414 28.148 46.858 1.00 60.16 84 ASN A C 1
ATOM 638 O O . ASN A 1 84 ? 12.992 29.100 46.339 1.00 60.16 84 ASN A O 1
ATOM 642 N N . ARG A 1 85 ? 11.982 28.185 48.123 1.00 60.53 85 ARG A N 1
ATOM 643 C CA . ARG A 1 85 ? 12.205 29.283 49.082 1.00 60.53 85 ARG A CA 1
ATOM 644 C C . ARG A 1 85 ? 13.697 29.493 49.408 1.00 60.53 85 ARG A C 1
ATOM 646 O O . ARG A 1 85 ? 14.073 30.514 49.974 1.00 60.53 85 ARG A O 1
ATOM 653 N N . THR A 1 86 ? 14.551 28.544 49.030 1.00 57.78 86 THR A N 1
ATOM 654 C CA . THR A 1 86 ? 15.994 28.520 49.302 1.00 57.78 86 THR A CA 1
ATOM 655 C C . THR A 1 86 ? 16.821 29.376 48.340 1.00 57.78 86 THR A C 1
ATOM 657 O O . THR A 1 86 ? 17.837 29.925 48.757 1.00 57.78 86 THR A O 1
ATOM 660 N N . VAL A 1 87 ? 16.386 29.571 47.087 1.00 56.56 87 VAL A N 1
ATOM 661 C CA . VAL A 1 87 ? 17.181 30.318 46.081 1.00 56.56 87 VAL A CA 1
ATOM 662 C C . VAL A 1 87 ? 17.288 31.806 46.421 1.00 56.56 87 VAL A C 1
ATOM 664 O O . VAL A 1 87 ? 18.300 32.443 46.136 1.00 56.56 87 VAL A O 1
ATOM 667 N N . MET A 1 88 ? 16.290 32.355 47.120 1.00 57.88 88 MET A N 1
ATOM 668 C CA . MET A 1 88 ? 16.288 33.767 47.512 1.00 57.88 88 MET A CA 1
ATOM 669 C C . MET A 1 88 ? 17.389 34.097 48.536 1.00 57.88 88 MET A C 1
ATOM 671 O O . MET A 1 88 ? 17.860 35.229 48.583 1.00 57.88 88 MET A O 1
ATOM 675 N N . ARG A 1 89 ? 17.852 33.113 49.324 1.00 62.53 89 ARG A N 1
ATOM 676 C CA . ARG A 1 89 ? 18.939 33.321 50.295 1.00 62.53 89 ARG A CA 1
ATOM 677 C C . ARG A 1 89 ? 20.323 33.354 49.644 1.00 62.53 89 ARG A C 1
ATOM 679 O O . ARG A 1 89 ? 21.188 34.075 50.128 1.00 62.53 89 ARG A O 1
ATOM 686 N N . PHE A 1 90 ? 20.523 32.638 48.538 1.00 63.41 90 PHE A N 1
ATOM 687 C CA . PHE A 1 90 ? 21.814 32.621 47.839 1.00 63.41 90 PHE A CA 1
ATOM 688 C C . PHE A 1 90 ? 22.025 33.840 46.932 1.00 63.41 90 PHE A C 1
ATOM 690 O O . PHE A 1 90 ? 23.152 34.320 46.825 1.00 63.41 90 PHE A O 1
ATOM 697 N N . GLY A 1 91 ? 20.958 34.405 46.352 1.00 63.41 91 GLY A N 1
ATOM 698 C CA . GLY A 1 91 ? 21.064 35.609 45.515 1.00 63.41 91 GLY A CA 1
ATOM 699 C C . GLY A 1 91 ? 21.638 36.830 46.250 1.00 63.41 91 GLY A C 1
ATOM 700 O O . GLY A 1 91 ? 22.405 37.594 45.671 1.00 63.41 91 GLY A O 1
ATOM 701 N N . LEU A 1 92 ? 21.333 36.984 47.544 1.00 68.25 92 LEU A N 1
ATOM 702 C CA . LEU A 1 92 ? 21.776 38.136 48.341 1.00 68.25 92 LEU A CA 1
ATOM 703 C C . LEU A 1 92 ? 23.274 38.062 48.697 1.00 68.25 92 LEU A C 1
ATOM 705 O O . LEU A 1 92 ? 23.955 39.084 48.717 1.00 68.25 92 LEU A O 1
ATOM 709 N N . MET A 1 93 ? 23.813 36.852 48.890 1.00 75.19 93 MET A N 1
ATOM 710 C CA . MET A 1 93 ? 25.245 36.648 49.153 1.00 75.19 93 MET A CA 1
ATOM 711 C C . MET A 1 93 ? 26.106 36.906 47.909 1.00 75.19 93 MET A C 1
ATOM 713 O O . MET A 1 93 ? 27.152 37.546 48.006 1.00 75.19 93 MET A O 1
ATOM 717 N N . ALA A 1 94 ? 25.651 36.467 46.731 1.00 69.50 94 ALA A N 1
ATOM 718 C CA . ALA A 1 94 ? 26.378 36.677 45.478 1.00 69.50 94 ALA A CA 1
ATOM 719 C C . ALA A 1 94 ? 26.473 38.167 45.098 1.00 69.50 94 ALA A C 1
ATOM 721 O O . ALA A 1 94 ? 27.544 38.625 44.704 1.00 69.50 94 ALA A O 1
ATOM 722 N N . ALA A 1 95 ? 25.395 38.940 45.282 1.00 71.88 95 ALA A N 1
ATOM 723 C CA . ALA A 1 95 ? 25.403 40.385 45.039 1.00 71.88 95 ALA A CA 1
ATOM 724 C C . ALA A 1 95 ? 26.401 41.128 45.947 1.00 71.88 95 ALA A C 1
ATOM 726 O O . ALA A 1 95 ? 27.126 42.006 45.480 1.00 71.88 95 ALA A O 1
ATOM 727 N N . GLY A 1 96 ? 26.492 40.735 47.224 1.00 75.00 96 GLY A N 1
ATOM 728 C CA . GLY A 1 96 ? 27.487 41.287 48.147 1.00 75.00 96 GLY A CA 1
ATOM 729 C C . GLY A 1 96 ? 28.925 40.984 47.714 1.00 75.00 96 GLY A C 1
ATOM 730 O O . GLY A 1 96 ? 29.766 41.879 47.700 1.00 75.00 96 GLY A O 1
ATOM 731 N N . MET A 1 97 ? 29.204 39.747 47.293 1.00 77.62 97 MET A N 1
ATOM 732 C CA . MET A 1 97 ? 30.545 39.343 46.852 1.00 77.62 97 MET A CA 1
ATOM 733 C C . MET A 1 97 ? 30.975 40.049 45.554 1.00 77.62 97 MET A C 1
ATOM 735 O O . MET A 1 97 ? 32.136 40.428 45.412 1.00 77.62 97 MET A O 1
ATOM 739 N N . MET A 1 98 ? 30.036 40.273 44.628 1.00 73.44 98 MET A N 1
ATOM 740 C CA . MET A 1 98 ? 30.298 40.939 43.348 1.00 73.44 98 MET A CA 1
ATOM 741 C C . MET A 1 98 ? 30.615 42.432 43.525 1.00 73.44 98 MET A C 1
ATOM 743 O O . MET A 1 98 ? 31.480 42.948 42.828 1.00 73.44 98 MET A O 1
ATOM 747 N N . LEU A 1 99 ? 30.013 43.113 44.509 1.00 73.50 99 LEU A N 1
ATOM 748 C CA . LEU A 1 99 ? 30.381 44.495 44.854 1.00 73.50 99 LEU A CA 1
ATOM 749 C C . LEU A 1 99 ? 31.791 44.599 45.448 1.00 73.50 99 LEU A C 1
ATOM 751 O O . LEU A 1 99 ? 32.526 45.527 45.115 1.00 73.50 99 LEU A O 1
ATOM 755 N N . ILE A 1 100 ? 32.188 43.640 46.289 1.00 67.19 100 ILE A N 1
ATOM 756 C CA . ILE A 1 100 ? 33.523 43.628 46.907 1.00 67.19 100 ILE A CA 1
ATOM 757 C C . ILE A 1 100 ? 34.608 43.357 45.853 1.00 67.19 100 ILE A C 1
ATOM 759 O O . ILE A 1 100 ? 35.631 44.036 45.842 1.00 67.19 100 ILE A O 1
ATOM 763 N N . LEU A 1 101 ? 34.380 42.408 44.939 1.00 63.06 101 LEU A N 1
ATOM 764 C CA . LEU A 1 101 ? 35.334 42.081 43.871 1.00 63.06 101 LEU A CA 1
ATOM 765 C C . LEU A 1 101 ? 35.320 43.101 42.726 1.00 63.06 101 LEU A C 1
ATOM 767 O O . LEU A 1 101 ? 36.378 43.506 42.258 1.00 63.06 101 LEU A O 1
ATOM 771 N N . GLY A 1 102 ? 34.142 43.558 42.301 1.00 57.88 102 GLY A N 1
ATOM 772 C CA . GLY A 1 102 ? 33.989 44.552 41.237 1.00 57.88 102 GLY A CA 1
ATOM 773 C C . GLY A 1 102 ? 34.538 45.927 41.621 1.00 57.88 102 GLY A C 1
ATOM 774 O O . GLY A 1 102 ? 35.161 46.585 40.793 1.00 57.88 102 GLY A O 1
ATOM 775 N N . GLY A 1 103 ? 34.403 46.331 42.891 1.00 59.47 103 GLY A N 1
ATOM 776 C CA . GLY A 1 103 ? 35.043 47.546 43.403 1.00 59.47 103 GLY A CA 1
ATOM 777 C C . GLY A 1 103 ? 36.575 47.473 43.398 1.00 59.47 103 GLY A C 1
ATOM 778 O O . GLY A 1 103 ? 37.233 48.497 43.246 1.00 59.47 103 GLY A O 1
ATOM 779 N N . TYR A 1 104 ? 37.146 46.270 43.507 1.00 58.03 104 TYR A N 1
ATOM 780 C CA . TYR A 1 104 ? 38.595 46.063 43.511 1.00 58.03 104 TYR A CA 1
ATOM 781 C C . TYR A 1 104 ? 39.211 46.145 42.104 1.00 58.03 104 TYR A C 1
ATOM 783 O O . TYR A 1 104 ? 40.330 46.626 41.950 1.00 58.03 104 TYR A O 1
ATOM 791 N N . VAL A 1 105 ? 38.476 45.722 41.068 1.00 54.28 105 VAL A N 1
ATOM 792 C CA . VAL A 1 105 ? 38.971 45.675 39.676 1.00 54.28 105 VAL A CA 1
ATOM 793 C C . VAL A 1 105 ? 38.979 47.054 39.003 1.00 54.28 105 VAL A C 1
ATOM 795 O O . VAL A 1 105 ? 39.836 47.315 38.165 1.00 54.28 105 VAL A O 1
ATOM 798 N N . VAL A 1 106 ? 38.111 47.989 39.411 1.00 55.62 106 VAL A N 1
ATOM 799 C CA . VAL A 1 106 ? 38.084 49.356 38.842 1.00 55.62 106 VAL A CA 1
ATOM 800 C C . VAL A 1 106 ? 39.365 50.155 39.142 1.00 55.62 106 VAL A C 1
ATOM 802 O O . VAL A 1 106 ? 39.665 51.107 38.425 1.00 55.62 106 VAL A O 1
ATOM 805 N N . LEU A 1 107 ? 40.171 49.764 40.138 1.00 54.69 107 LEU A N 1
ATOM 806 C CA . LEU A 1 107 ? 41.459 50.422 40.394 1.00 54.69 107 LEU A CA 1
ATOM 807 C C . LEU A 1 107 ? 42.615 49.917 39.519 1.00 54.69 107 LEU A C 1
ATOM 809 O O . LEU A 1 107 ? 43.658 50.569 39.484 1.00 54.69 107 LEU A O 1
ATOM 813 N N . THR A 1 108 ? 42.479 48.790 38.818 1.00 49.59 108 THR A N 1
ATOM 814 C CA . THR A 1 108 ? 43.605 48.181 38.100 1.00 49.59 108 THR A CA 1
ATOM 815 C C . THR A 1 108 ? 43.224 47.795 36.676 1.00 49.59 108 THR A C 1
ATOM 817 O O . THR A 1 108 ? 42.732 46.697 36.437 1.00 49.59 108 THR A O 1
ATOM 820 N N . GLY A 1 109 ? 43.552 48.665 35.722 1.00 43.03 109 GLY A N 1
ATOM 821 C CA . GLY A 1 109 ? 43.880 48.234 34.363 1.00 43.03 109 GLY A CA 1
ATOM 822 C C . GLY A 1 109 ? 42.750 48.334 33.348 1.00 43.03 109 GLY A C 1
ATOM 823 O O . GLY A 1 109 ? 42.064 47.359 33.064 1.00 43.03 109 GLY A O 1
ATOM 824 N N . GLY A 1 110 ? 42.643 49.506 32.722 1.00 58.56 110 GLY A N 1
ATOM 825 C CA . GLY A 1 110 ? 42.251 49.573 31.320 1.00 58.56 110 GLY A CA 1
ATOM 826 C C . GLY A 1 110 ? 43.452 49.221 30.443 1.00 58.56 110 GLY A C 1
ATOM 827 O O . GLY A 1 110 ? 44.531 49.772 30.658 1.00 58.56 110 GLY A O 1
ATOM 828 N N . GLN A 1 111 ? 43.256 48.322 29.478 1.00 44.34 111 GLN A N 1
ATOM 829 C CA . GLN A 1 111 ? 44.053 48.274 28.254 1.00 44.34 111 GLN A CA 1
ATOM 830 C C . GLN A 1 111 ? 43.254 47.556 27.157 1.00 44.34 111 GLN A C 1
ATOM 832 O O . GLN A 1 111 ? 43.175 46.329 27.119 1.00 44.34 111 GLN A O 1
ATOM 837 N N . ASP A 1 112 ? 42.606 48.366 26.323 1.00 51.41 112 ASP A N 1
ATOM 838 C CA . ASP A 1 112 ? 42.094 48.001 25.007 1.00 51.41 112 ASP A CA 1
ATOM 839 C C . ASP A 1 112 ? 43.249 47.591 24.083 1.00 51.41 112 ASP A C 1
ATOM 841 O O . ASP A 1 112 ? 44.244 48.308 24.007 1.00 51.41 112 ASP A O 1
ATOM 845 N N . ASP A 1 113 ? 43.075 46.499 23.337 1.00 49.56 113 ASP A N 1
ATOM 846 C CA . ASP A 1 113 ? 43.631 46.379 21.985 1.00 49.56 113 ASP A CA 1
ATOM 847 C C . ASP A 1 113 ? 42.722 45.474 21.116 1.00 49.56 113 ASP A C 1
ATOM 849 O O . ASP A 1 113 ? 42.513 44.299 21.448 1.00 49.56 113 ASP A O 1
ATOM 853 N N . PRO A 1 114 ? 42.126 46.017 20.037 1.00 54.91 114 PRO A N 1
ATOM 854 C CA . PRO A 1 114 ? 41.444 45.284 18.976 1.00 54.91 114 PRO A CA 1
ATOM 855 C C . PRO A 1 114 ? 42.438 44.892 17.869 1.00 54.91 114 PRO A C 1
ATOM 857 O O . PRO A 1 114 ? 43.444 45.558 17.696 1.00 54.91 114 PRO A O 1
ATOM 860 N N . ASP A 1 115 ? 42.135 43.820 17.128 1.00 47.03 115 ASP A N 1
ATOM 861 C CA . ASP A 1 115 ? 42.430 43.618 15.692 1.00 47.03 115 ASP A CA 1
ATOM 862 C C . ASP A 1 115 ? 42.677 42.136 15.370 1.00 47.03 115 ASP A C 1
ATOM 864 O O . ASP A 1 115 ? 43.735 41.573 15.641 1.00 47.03 115 ASP A O 1
ATOM 868 N N . GLN A 1 116 ? 41.706 41.510 14.697 1.00 43.78 116 GLN A N 1
ATOM 869 C CA . GLN A 1 116 ? 41.987 40.418 13.764 1.00 43.78 116 GLN A CA 1
ATOM 870 C C . GLN A 1 116 ? 41.111 40.576 12.515 1.00 43.78 116 GLN A C 1
ATOM 872 O O . GLN A 1 116 ? 39.924 40.247 12.481 1.00 43.78 116 GLN A O 1
ATOM 877 N N . HIS A 1 117 ? 41.740 41.122 11.479 1.00 50.34 117 HIS A N 1
ATOM 878 C CA . HIS A 1 117 ? 41.395 40.947 10.074 1.00 50.34 117 HIS A CA 1
ATOM 879 C C . HIS A 1 117 ? 42.504 40.133 9.399 1.00 50.34 117 HIS A C 1
ATOM 881 O O . HIS A 1 117 ? 43.675 40.275 9.743 1.00 50.34 117 HIS A O 1
ATOM 887 N N . GLY A 1 118 ? 42.114 39.340 8.399 1.00 46.19 118 GLY A N 1
ATOM 888 C CA . GLY A 1 118 ? 42.974 38.463 7.594 1.00 46.19 118 GLY A CA 1
ATOM 889 C C . GLY A 1 118 ? 42.672 36.994 7.910 1.00 46.19 118 GLY A C 1
ATOM 890 O O . GLY A 1 118 ? 42.559 36.633 9.067 1.00 46.19 118 GLY A O 1
ATOM 891 N N . GLU A 1 119 ? 42.471 36.081 6.966 1.00 44.06 119 GLU A N 1
ATOM 892 C CA . GLU A 1 119 ? 43.060 36.007 5.637 1.00 44.06 119 GLU A CA 1
ATOM 893 C C . GLU A 1 119 ? 42.251 35.024 4.774 1.00 44.06 119 GLU A C 1
ATOM 895 O O . GLU A 1 119 ? 41.724 34.016 5.248 1.00 44.06 119 GLU A O 1
ATOM 900 N N . ALA A 1 120 ? 42.122 35.359 3.495 1.00 49.47 120 ALA A N 1
ATOM 901 C CA . ALA A 1 120 ? 41.512 34.536 2.466 1.00 49.47 120 ALA A CA 1
ATOM 902 C C . ALA A 1 120 ? 42.493 33.466 1.972 1.00 49.47 120 ALA A C 1
ATOM 904 O O . ALA A 1 120 ? 43.655 33.796 1.779 1.00 49.47 120 ALA A O 1
ATOM 905 N N . ALA A 1 121 ? 42.013 32.260 1.636 1.00 47.72 121 ALA A N 1
ATOM 906 C CA . ALA A 1 121 ? 42.520 31.488 0.490 1.00 47.72 121 ALA A CA 1
ATOM 907 C C . ALA A 1 121 ? 41.781 30.146 0.275 1.00 47.72 121 ALA A C 1
ATOM 909 O O . ALA A 1 121 ? 41.923 29.207 1.047 1.00 47.72 121 ALA A O 1
ATOM 910 N N . ILE A 1 122 ? 41.025 30.088 -0.832 1.00 59.41 122 ILE A N 1
ATOM 911 C CA . ILE A 1 122 ? 40.927 29.008 -1.842 1.00 59.41 122 ILE A CA 1
ATOM 912 C C . ILE A 1 122 ? 41.131 27.535 -1.430 1.00 59.41 122 ILE A C 1
ATOM 914 O O . ILE A 1 122 ? 42.229 27.117 -1.079 1.00 59.41 122 ILE A O 1
ATOM 918 N N . SER A 1 123 ? 40.152 26.691 -1.785 1.00 49.88 123 SER A N 1
ATOM 919 C CA . SER A 1 123 ? 40.423 25.564 -2.697 1.00 49.88 123 SER A CA 1
ATOM 920 C C . SER A 1 123 ? 39.161 24.989 -3.337 1.00 49.88 123 SER A C 1
ATOM 922 O O . SER A 1 123 ? 38.315 24.359 -2.709 1.00 49.88 123 SER A O 1
ATOM 924 N N . THR A 1 124 ? 39.104 25.215 -4.643 1.00 51.47 124 THR A N 1
ATOM 925 C CA . THR A 1 124 ? 38.345 24.501 -5.663 1.00 51.47 124 THR A CA 1
ATOM 926 C C . THR A 1 124 ? 38.738 23.022 -5.688 1.00 51.47 124 THR A C 1
ATOM 928 O O . THR A 1 124 ? 39.914 22.713 -5.861 1.00 51.47 124 THR A O 1
ATOM 931 N N . ALA A 1 125 ? 37.768 22.110 -5.615 1.00 47.47 125 ALA A N 1
ATOM 932 C CA . ALA A 1 125 ? 37.946 20.726 -6.054 1.00 47.47 125 ALA A CA 1
ATOM 933 C C . ALA A 1 125 ? 36.645 20.198 -6.677 1.00 47.47 125 ALA A C 1
ATOM 935 O O . ALA A 1 125 ? 35.731 19.732 -6.000 1.00 47.47 125 ALA A O 1
ATOM 936 N N . THR A 1 126 ? 36.577 20.312 -8.002 1.00 55.56 126 THR A N 1
ATOM 937 C CA . THR A 1 126 ? 35.601 19.656 -8.873 1.00 55.56 126 THR A CA 1
ATOM 938 C C . THR A 1 126 ? 36.006 18.192 -9.027 1.00 55.56 126 THR A C 1
ATOM 940 O O . THR A 1 126 ? 37.016 17.908 -9.666 1.00 55.56 126 THR A O 1
ATOM 943 N N . HIS A 1 127 ? 35.226 17.258 -8.483 1.00 58.91 127 HIS A N 1
ATOM 944 C CA . HIS A 1 127 ? 35.356 15.836 -8.803 1.00 58.91 127 HIS A CA 1
ATOM 945 C C . HIS A 1 127 ? 34.211 15.412 -9.727 1.00 58.91 127 HIS A C 1
ATOM 947 O O . HIS A 1 127 ? 33.055 15.338 -9.320 1.00 58.91 127 HIS A O 1
ATOM 953 N N . ALA A 1 128 ? 34.558 15.161 -10.990 1.00 51.94 128 ALA A N 1
ATOM 954 C CA . ALA A 1 128 ? 33.721 14.467 -11.957 1.00 51.94 128 ALA A CA 1
ATOM 955 C C . ALA A 1 128 ? 33.944 12.956 -11.793 1.00 51.94 128 ALA A C 1
ATOM 957 O O . ALA A 1 128 ? 35.042 12.457 -12.039 1.00 51.94 128 ALA A O 1
ATOM 958 N N . THR A 1 129 ? 32.907 12.240 -11.361 1.00 56.28 129 THR A N 1
ATOM 959 C CA . THR A 1 129 ? 32.899 10.777 -11.263 1.00 56.28 129 THR A CA 1
ATOM 960 C C . THR A 1 129 ? 32.328 10.198 -12.553 1.00 56.28 129 THR A C 1
ATOM 962 O O . THR A 1 129 ? 31.127 10.265 -12.804 1.00 56.28 129 THR A O 1
ATOM 965 N N . THR A 1 130 ? 33.215 9.640 -13.373 1.00 56.31 130 THR A N 1
ATOM 966 C CA . THR A 1 130 ? 32.894 8.814 -14.540 1.00 56.31 130 THR A CA 1
ATOM 967 C C . THR A 1 130 ? 32.994 7.355 -14.110 1.00 56.31 130 THR A C 1
ATOM 969 O O . THR A 1 130 ? 34.102 6.841 -13.973 1.00 56.31 130 THR A O 1
ATOM 972 N N . GLU A 1 131 ? 31.868 6.675 -13.894 1.00 58.12 131 GLU A N 1
ATOM 973 C CA . GLU A 1 131 ? 31.867 5.216 -13.739 1.00 58.12 131 GLU A CA 1
ATOM 974 C C . GLU A 1 131 ? 31.556 4.545 -15.077 1.00 58.12 131 GLU A C 1
ATOM 976 O O . GLU A 1 131 ? 30.514 4.758 -15.700 1.00 58.12 131 GLU A O 1
ATOM 981 N N . GLY A 1 132 ? 32.536 3.764 -15.531 1.00 49.50 132 GLY A N 1
ATOM 982 C CA . GLY A 1 132 ? 32.495 2.970 -16.742 1.00 49.50 132 GLY A CA 1
ATOM 983 C C . GLY A 1 132 ? 31.641 1.718 -16.576 1.00 49.50 132 GLY A C 1
ATOM 984 O O . GLY A 1 132 ? 31.759 0.959 -15.617 1.00 49.50 132 GLY A O 1
ATOM 985 N N . VAL A 1 133 ? 30.813 1.489 -17.588 1.00 53.84 133 VAL A N 1
ATOM 986 C CA . VAL A 1 133 ? 30.114 0.238 -17.860 1.00 53.84 133 VAL A CA 1
ATOM 987 C C . VAL A 1 133 ? 31.146 -0.834 -18.219 1.00 53.84 133 VAL A C 1
ATOM 989 O O . VAL A 1 133 ? 31.849 -0.717 -19.220 1.00 53.84 133 VAL A O 1
ATOM 992 N N . THR A 1 134 ? 31.221 -1.921 -17.456 1.00 52.59 134 THR A N 1
ATOM 993 C CA . THR A 1 134 ? 31.722 -3.206 -17.967 1.00 52.59 134 THR A CA 1
ATOM 994 C C . THR A 1 134 ? 30.861 -4.322 -17.392 1.00 52.59 134 THR A C 1
ATOM 996 O O . THR A 1 134 ? 30.944 -4.684 -16.224 1.00 52.59 134 THR A O 1
ATOM 999 N N . SER A 1 135 ? 29.967 -4.796 -18.254 1.00 59.69 135 SER A N 1
ATOM 1000 C CA . SER A 1 135 ? 28.996 -5.862 -18.036 1.00 59.69 135 SER A CA 1
ATOM 1001 C C . SER A 1 135 ? 29.653 -7.225 -18.282 1.00 59.69 135 SER A C 1
ATOM 1003 O O . SER A 1 135 ? 30.104 -7.464 -19.405 1.00 59.69 135 SER A O 1
ATOM 1005 N N . PRO A 1 136 ? 29.722 -8.139 -17.299 1.00 59.91 136 PRO A N 1
ATOM 1006 C CA . PRO A 1 136 ? 29.998 -9.540 -17.573 1.00 59.91 136 PRO A CA 1
ATOM 1007 C C . PRO A 1 136 ? 28.702 -10.242 -18.005 1.00 59.91 136 PRO A C 1
ATOM 1009 O O . PRO A 1 136 ? 27.721 -10.301 -17.265 1.00 59.91 136 PRO A O 1
ATOM 1012 N N . ALA A 1 137 ? 28.710 -10.777 -19.224 1.00 55.53 137 ALA A N 1
ATOM 1013 C CA . ALA A 1 137 ? 27.642 -11.600 -19.775 1.00 55.53 137 ALA A CA 1
ATOM 1014 C C . ALA A 1 137 ? 27.427 -12.878 -18.937 1.00 55.53 137 ALA A C 1
ATOM 1016 O O . ALA A 1 137 ? 28.377 -13.646 -18.765 1.00 55.53 137 ALA A O 1
ATOM 1017 N N . PRO A 1 138 ? 26.204 -13.176 -18.463 1.00 63.94 138 PRO A N 1
ATOM 1018 C CA . PRO A 1 138 ? 25.870 -14.518 -18.018 1.00 63.94 138 PRO A CA 1
ATOM 1019 C C . PRO A 1 138 ? 25.447 -15.373 -19.220 1.00 63.94 138 PRO A C 1
ATOM 1021 O O . PRO A 1 138 ? 24.496 -15.060 -19.936 1.00 63.94 138 PRO A O 1
ATOM 1024 N N . THR A 1 139 ? 26.155 -16.481 -19.423 1.00 61.66 139 THR A N 1
ATOM 1025 C CA . THR A 1 139 ? 25.743 -17.593 -20.285 1.00 61.66 139 THR A CA 1
ATOM 1026 C C . THR A 1 139 ? 24.384 -18.115 -19.814 1.00 61.66 139 THR A C 1
ATOM 1028 O O . THR A 1 139 ? 24.284 -18.756 -18.769 1.00 61.66 139 THR A O 1
ATOM 1031 N N . ILE A 1 140 ? 23.325 -17.829 -20.574 1.00 60.28 140 ILE A N 1
ATOM 1032 C CA . ILE A 1 140 ? 21.984 -18.362 -20.325 1.00 60.28 140 ILE A CA 1
ATOM 1033 C C . ILE A 1 140 ? 21.966 -19.818 -20.796 1.00 60.28 140 ILE A C 1
ATOM 1035 O O . ILE A 1 140 ? 21.941 -20.102 -21.993 1.00 60.28 140 ILE A O 1
ATOM 1039 N N . VAL A 1 141 ? 21.976 -20.751 -19.844 1.00 61.09 141 VAL A N 1
ATOM 1040 C CA . VAL A 1 141 ? 21.617 -22.149 -20.093 1.00 61.09 141 VAL A CA 1
ATOM 1041 C C . VAL A 1 141 ? 20.106 -22.189 -20.309 1.00 61.09 141 VAL A C 1
ATOM 1043 O O . VAL A 1 141 ? 19.327 -21.956 -19.386 1.00 61.09 141 VAL A O 1
ATOM 1046 N N . ALA A 1 142 ? 19.695 -22.438 -21.551 1.00 56.09 142 ALA A N 1
ATOM 1047 C CA . ALA A 1 142 ? 18.303 -22.631 -21.924 1.00 56.09 142 ALA A CA 1
ATOM 1048 C C . ALA A 1 142 ? 17.761 -23.902 -21.253 1.00 56.09 142 ALA A C 1
ATOM 1050 O O . ALA A 1 142 ? 18.041 -25.020 -21.683 1.00 56.09 142 ALA A O 1
ATOM 1051 N N . ILE A 1 143 ? 16.987 -23.730 -20.184 1.00 57.72 143 ILE A N 1
ATOM 1052 C CA . ILE A 1 143 ? 16.191 -24.805 -19.596 1.00 57.72 143 ILE A CA 1
ATOM 1053 C C . ILE A 1 143 ? 14.903 -24.879 -20.413 1.00 57.72 143 ILE A C 1
ATOM 1055 O O . ILE A 1 143 ? 14.061 -23.988 -20.342 1.00 57.72 143 ILE A O 1
ATOM 1059 N N . VAL A 1 144 ? 14.791 -25.910 -21.245 1.00 64.50 144 VAL A N 1
ATOM 1060 C CA . VAL A 1 144 ? 13.586 -26.240 -22.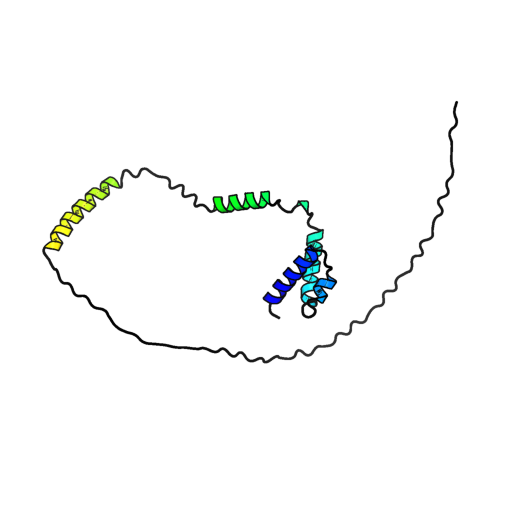011 1.00 64.50 144 VAL A CA 1
ATOM 1061 C C . VAL A 1 144 ? 12.542 -26.796 -21.034 1.00 64.50 144 VAL A C 1
ATOM 1063 O O . VAL A 1 144 ? 12.786 -27.859 -20.461 1.00 64.50 144 VAL A O 1
ATOM 1066 N N . PRO A 1 145 ? 11.384 -26.147 -20.809 1.00 63.53 145 PRO A N 1
ATOM 1067 C CA . PRO A 1 145 ? 10.302 -26.788 -20.083 1.00 63.53 145 PRO A CA 1
ATOM 1068 C C . PRO A 1 145 ? 9.591 -27.778 -21.014 1.00 63.53 145 PRO A C 1
ATOM 1070 O O . PRO A 1 145 ? 8.865 -27.402 -21.934 1.00 63.53 145 PRO A O 1
ATOM 1073 N N . THR A 1 146 ? 9.807 -29.066 -20.759 1.00 62.00 146 THR A N 1
ATOM 1074 C CA . THR A 1 146 ? 8.978 -30.165 -21.261 1.00 62.00 146 THR A CA 1
ATOM 1075 C C . THR A 1 146 ? 7.548 -29.956 -20.764 1.00 62.00 146 THR A C 1
ATOM 1077 O O . THR A 1 146 ? 7.265 -30.116 -19.578 1.00 62.00 146 THR A O 1
ATOM 1080 N N . GLN A 1 147 ? 6.639 -29.563 -21.657 1.00 59.34 147 GLN A N 1
ATOM 1081 C CA . GLN A 1 147 ? 5.218 -29.468 -21.337 1.00 59.34 147 GLN A CA 1
ATOM 1082 C C . GLN A 1 147 ? 4.627 -30.877 -21.214 1.00 59.34 147 GLN A C 1
ATOM 1084 O O . GLN A 1 147 ? 4.416 -31.569 -22.208 1.00 59.34 147 GLN A O 1
ATOM 1089 N N . THR A 1 148 ? 4.350 -31.296 -19.981 1.00 67.19 148 THR A N 1
ATOM 1090 C CA . THR A 1 148 ? 3.482 -32.438 -19.683 1.00 67.19 148 THR A CA 1
ATOM 1091 C C . THR A 1 148 ? 2.042 -32.029 -19.982 1.00 67.19 148 THR A C 1
ATOM 1093 O O . THR A 1 148 ? 1.431 -31.270 -19.233 1.00 67.19 148 THR A O 1
ATOM 1096 N N . ALA A 1 149 ? 1.503 -32.509 -21.101 1.00 59.72 149 ALA A N 1
ATOM 1097 C CA . ALA A 1 149 ? 0.093 -32.373 -21.433 1.00 59.72 149 ALA A CA 1
ATOM 1098 C C . ALA A 1 149 ? -0.746 -33.250 -20.487 1.00 59.72 149 ALA A C 1
ATOM 1100 O O . ALA A 1 149 ? -0.837 -34.465 -20.662 1.00 59.72 149 ALA A O 1
ATOM 1101 N N . THR A 1 150 ? -1.363 -32.635 -19.480 1.00 66.88 150 THR A N 1
ATOM 1102 C CA . THR A 1 150 ? -2.393 -33.281 -18.659 1.00 66.88 150 THR A CA 1
ATOM 1103 C C . THR A 1 150 ? -3.720 -33.215 -19.408 1.00 66.88 150 THR A C 1
ATOM 1105 O O . THR A 1 150 ? -4.315 -32.149 -19.560 1.00 66.88 150 THR A O 1
ATOM 1108 N N . ALA A 1 151 ? -4.160 -34.367 -19.911 1.00 58.75 151 ALA A N 1
ATOM 1109 C CA . ALA A 1 151 ? -5.451 -34.546 -20.554 1.00 58.75 151 ALA A CA 1
ATOM 1110 C C . ALA A 1 151 ? -6.603 -34.209 -19.590 1.00 58.75 151 ALA A C 1
ATOM 1112 O O . ALA A 1 151 ? -6.661 -34.701 -18.464 1.00 58.75 151 ALA A O 1
ATOM 1113 N N . ILE A 1 152 ? -7.528 -33.375 -20.060 1.00 67.25 152 ILE A N 1
ATOM 1114 C CA . ILE A 1 152 ? -8.777 -33.012 -19.387 1.00 67.25 152 ILE A CA 1
ATOM 1115 C C . ILE A 1 152 ? -9.803 -34.125 -19.672 1.00 67.25 152 ILE A C 1
ATOM 1117 O O . ILE A 1 152 ? -10.119 -34.336 -20.846 1.00 67.25 152 ILE A O 1
ATOM 1121 N N . PRO A 1 153 ? -10.369 -34.834 -18.676 1.00 62.34 153 PRO A N 1
ATOM 1122 C CA . PRO A 1 153 ? -11.548 -35.653 -18.915 1.00 62.34 153 PRO A CA 1
ATOM 1123 C C . PRO A 1 153 ? -12.787 -34.757 -19.039 1.00 62.34 153 PRO A C 1
ATOM 1125 O O . PRO A 1 153 ? -13.145 -34.001 -18.136 1.00 62.34 153 PRO A O 1
ATOM 1128 N N . SER A 1 154 ? -13.434 -34.859 -20.196 1.00 58.94 154 SER A N 1
ATOM 1129 C CA . SER A 1 154 ? -14.735 -34.275 -20.500 1.00 58.94 154 SER A CA 1
ATOM 1130 C C . SER A 1 154 ? -15.808 -34.978 -19.659 1.00 58.94 154 SER A C 1
ATOM 1132 O O . SER A 1 154 ? -16.070 -36.163 -19.859 1.00 58.94 154 SER A O 1
ATOM 1134 N N . ALA A 1 155 ? -16.408 -34.277 -18.696 1.00 61.19 155 ALA A N 1
ATOM 1135 C CA . ALA A 1 155 ? -17.565 -34.770 -17.954 1.00 61.19 155 ALA A CA 1
ATOM 1136 C C . ALA A 1 155 ? -18.841 -34.170 -18.557 1.00 61.19 155 ALA A C 1
ATOM 1138 O O . ALA A 1 155 ? -19.195 -33.015 -18.324 1.00 61.19 155 ALA A O 1
ATOM 1139 N N . THR A 1 156 ? -19.509 -34.983 -19.370 1.00 67.50 156 THR A N 1
ATOM 1140 C CA . THR A 1 156 ? -20.853 -34.783 -19.909 1.00 67.50 156 THR A CA 1
ATOM 1141 C C . THR A 1 156 ? -21.862 -34.584 -18.774 1.00 67.50 156 THR A C 1
ATOM 1143 O O . THR A 1 156 ? -22.121 -35.501 -17.998 1.00 67.50 156 THR A O 1
ATOM 1146 N N . ALA A 1 157 ? -22.458 -33.395 -18.679 1.00 60.09 157 ALA A N 1
ATOM 1147 C CA . ALA A 1 157 ? -23.594 -33.151 -17.799 1.00 60.09 157 ALA A CA 1
ATOM 1148 C C . ALA A 1 157 ? -24.883 -33.674 -18.460 1.00 60.09 157 ALA A C 1
ATOM 1150 O O . ALA A 1 157 ? -25.429 -33.060 -19.376 1.00 60.09 157 ALA A O 1
ATOM 1151 N N . THR A 1 158 ? -25.354 -34.830 -17.994 1.00 71.56 158 THR A N 1
ATOM 1152 C CA . THR A 1 158 ? -26.664 -35.406 -18.319 1.00 71.56 158 THR A CA 1
ATOM 1153 C C . THR A 1 158 ? -27.772 -34.568 -17.675 1.00 71.56 158 THR A C 1
ATOM 1155 O O . THR A 1 158 ? -27.874 -34.489 -16.451 1.00 71.56 158 THR A O 1
ATOM 1158 N N . LEU A 1 159 ? -28.607 -33.938 -18.504 1.00 61.16 159 LEU A N 1
ATOM 1159 C CA . LEU A 1 159 ? -29.807 -33.212 -18.086 1.00 61.16 159 LEU A CA 1
ATOM 1160 C C . LEU A 1 159 ? -30.833 -34.178 -17.471 1.00 61.16 159 LEU A C 1
ATOM 1162 O O . LEU A 1 159 ? -31.239 -35.152 -18.103 1.00 61.16 159 LEU A O 1
ATOM 1166 N N . ARG A 1 160 ? -31.268 -33.884 -16.241 1.00 68.94 160 ARG A N 1
ATOM 1167 C CA . ARG A 1 160 ? -32.357 -34.566 -15.527 1.00 68.94 160 ARG A CA 1
ATOM 1168 C C . ARG A 1 160 ? -33.673 -33.808 -15.771 1.00 68.94 160 ARG A C 1
ATOM 1170 O O . ARG A 1 160 ? -33.753 -32.649 -15.366 1.00 68.94 160 ARG A O 1
ATOM 1177 N N . PRO A 1 161 ? -34.705 -34.412 -16.388 1.00 65.19 161 PRO A N 1
ATOM 1178 C CA . PRO A 1 161 ? -36.029 -33.805 -16.473 1.00 65.19 161 PRO A CA 1
ATOM 1179 C C . PRO A 1 161 ? -36.716 -33.829 -15.103 1.00 65.19 161 PRO A C 1
ATOM 1181 O O . PRO A 1 161 ? -36.699 -34.840 -14.401 1.00 65.19 161 PRO A O 1
ATOM 1184 N N . SER A 1 162 ? -37.297 -32.691 -14.726 1.00 61.53 162 SER A N 1
ATOM 1185 C CA . SER A 1 162 ? -38.109 -32.517 -13.523 1.00 61.53 162 SER A CA 1
ATOM 1186 C C . SER A 1 162 ? -39.523 -33.027 -13.805 1.00 61.53 162 SER A C 1
ATOM 1188 O O . SER A 1 162 ? -40.290 -32.384 -14.521 1.00 61.53 162 SER A O 1
ATOM 1190 N N . GLU A 1 163 ? -39.840 -34.209 -13.285 1.00 63.50 163 GLU A N 1
ATOM 1191 C CA . GLU A 1 163 ? -41.169 -34.813 -13.328 1.00 63.50 163 GLU A CA 1
ATOM 1192 C C . GLU A 1 163 ? -42.036 -34.185 -12.228 1.00 63.50 163 GLU A C 1
ATOM 1194 O O . GLU A 1 163 ? -41.820 -34.401 -11.035 1.00 63.50 163 GLU A O 1
ATOM 1199 N N . ALA A 1 164 ? -42.983 -33.341 -12.639 1.00 60.09 164 ALA A N 1
ATOM 1200 C CA . ALA A 1 164 ? -43.989 -32.752 -11.770 1.00 60.09 164 ALA A CA 1
ATOM 1201 C C . ALA A 1 164 ? -45.185 -33.707 -11.653 1.00 60.09 164 ALA A C 1
ATOM 1203 O O . ALA A 1 164 ? -45.902 -33.924 -12.629 1.00 60.09 164 ALA A O 1
ATOM 1204 N N . ALA A 1 165 ? -45.428 -34.234 -10.453 1.00 58.56 165 ALA A N 1
ATOM 1205 C CA . ALA A 1 165 ? -46.641 -34.973 -10.129 1.00 58.56 165 ALA A CA 1
ATOM 1206 C C . ALA A 1 165 ? -47.164 -34.596 -8.729 1.00 58.56 165 ALA A C 1
ATOM 1208 O O . ALA A 1 165 ? -46.630 -35.076 -7.738 1.00 58.56 165 ALA A O 1
ATOM 1209 N N . SER A 1 166 ? -48.238 -33.783 -8.721 1.00 63.03 166 SER A N 1
ATOM 1210 C CA . SER A 1 166 ? -49.432 -33.808 -7.835 1.00 63.03 166 SER A CA 1
ATOM 1211 C C . SER A 1 166 ? -49.290 -33.752 -6.290 1.00 63.03 166 SER A C 1
ATOM 1213 O O . SER A 1 166 ? -48.203 -33.962 -5.771 1.00 63.03 166 SER A O 1
ATOM 1215 N N . PRO A 1 167 ? -50.379 -33.542 -5.501 1.00 66.06 167 PRO A N 1
ATOM 1216 C CA . PRO A 1 167 ? -51.789 -33.332 -5.866 1.00 66.06 167 PRO A CA 1
ATOM 1217 C C . PRO A 1 167 ? -52.499 -32.134 -5.184 1.00 66.06 167 PRO A C 1
ATOM 1219 O O . PRO A 1 167 ? -52.057 -31.548 -4.199 1.00 66.06 167 PRO A O 1
ATOM 1222 N N . VAL A 1 168 ? -53.678 -31.839 -5.734 1.00 70.75 168 VAL A N 1
ATOM 1223 C CA . VAL A 1 168 ? -54.782 -31.023 -5.199 1.00 70.75 168 VAL A CA 1
ATOM 1224 C C . VAL A 1 168 ? -55.337 -31.605 -3.887 1.00 70.75 168 VAL A C 1
ATOM 1226 O O . VAL A 1 168 ? -55.515 -32.821 -3.813 1.00 70.75 168 VAL A O 1
ATOM 1229 N N . PRO A 1 169 ? -55.757 -30.771 -2.917 1.00 69.31 169 PRO A N 1
ATOM 1230 C CA . PRO A 1 169 ? -56.826 -31.149 -1.999 1.00 69.31 169 PRO A CA 1
ATOM 1231 C C . PRO A 1 169 ? -58.095 -30.313 -2.234 1.00 69.31 169 PRO A C 1
ATOM 1233 O O . PRO A 1 169 ? -58.099 -29.089 -2.116 1.00 69.31 169 PRO A O 1
ATOM 1236 N N . SER A 1 170 ? -59.190 -31.010 -2.535 1.00 65.25 170 SER A N 1
ATOM 1237 C CA . SER A 1 170 ? -60.560 -30.530 -2.357 1.00 65.25 170 SER A CA 1
ATOM 1238 C C . SER A 1 170 ? -61.095 -31.119 -1.059 1.00 65.25 170 SER A C 1
ATOM 1240 O O . SER A 1 170 ? -61.191 -32.339 -0.975 1.00 65.25 170 SER A O 1
ATOM 1242 N N . VAL A 1 171 ? -61.486 -30.289 -0.089 1.00 64.75 171 VAL A N 1
ATOM 1243 C CA . VAL A 1 171 ? -62.501 -30.657 0.909 1.00 64.75 171 VAL A CA 1
ATOM 1244 C C . VAL A 1 171 ? -63.324 -29.415 1.266 1.00 64.75 171 VAL A C 1
ATOM 1246 O O . VAL A 1 171 ? -62.780 -28.405 1.703 1.00 64.75 171 VAL A O 1
ATOM 1249 N N . THR A 1 172 ? -64.610 -29.567 0.958 1.00 65.56 172 THR A N 1
ATOM 1250 C CA . THR A 1 172 ? -65.870 -29.003 1.470 1.00 65.56 172 THR A CA 1
ATOM 1251 C C . THR A 1 172 ? -65.835 -28.142 2.727 1.00 65.56 172 THR A C 1
ATOM 1253 O O . THR A 1 172 ? -65.253 -28.593 3.738 1.00 65.56 172 THR A O 1
#

pLDDT: mean 73.16, std 17.52, range [43.03, 97.94]